Protein AF-A0A2N2AEL7-F1 (afdb_monomer)

Secondary structure (DSSP, 8-state):
-HHHHHHHHHHHHHHHHHTHHHH-SPPHHHHHHHHHHHHHHHHHHHT-----SSPPTTHHHHHHHGGG-TTHHHHHHHHHHHHH-------

Foldseek 3Di:
DLVVVLVLLVVLQVVCVVPCVVNNHDDPLSVVVNVQSVVQVVCVVVVVDAQDQDFRPCVVVCVVCVVVRPCSVVSVVVRVCSNVPPPPPPD

Sequence (91 aa):
MVDNALIEVDELRSSYEYDAEEMGAVPPYLNTMEQMLKALRVSMADGSYEFGKADLPFMDMVNRFRSRIPFADLLAMINKTHKEGLDTESE

Radius of gyration: 14.42 Å; Cα contacts (8 Å, |Δi|>4): 63; chains: 1; bounding box: 29×26×50 Å

Mean predicted aligned error: 4.56 Å

pLDDT: mean 90.73, std 11.87, range [35.59, 97.88]

Structure (mmCIF, N/CA/C/O backbone):
data_AF-A0A2N2AEL7-F1
#
_entry.id   AF-A0A2N2AEL7-F1
#
loop_
_atom_site.group_PDB
_atom_site.id
_atom_site.type_symbol
_atom_site.label_atom_id
_atom_site.label_alt_id
_atom_site.label_comp_id
_atom_site.label_asym_id
_atom_site.label_entity_id
_atom_site.label_seq_id
_atom_site.pdbx_PDB_ins_code
_atom_site.Cartn_x
_atom_site.Cartn_y
_atom_site.Cartn_z
_atom_site.occupancy
_atom_site.B_iso_or_equiv
_atom_site.auth_seq_id
_atom_site.auth_comp_id
_atom_site.auth_asym_id
_atom_site.auth_atom_id
_atom_site.pdbx_PDB_model_num
ATOM 1 N N . MET A 1 1 ? 4.278 3.676 8.759 1.00 86.75 1 MET A N 1
ATOM 2 C CA . MET A 1 1 ? 4.074 2.371 8.083 1.00 86.75 1 MET A CA 1
ATOM 3 C C . MET A 1 1 ? 3.535 2.554 6.674 1.00 86.75 1 MET A C 1
ATOM 5 O O . MET A 1 1 ? 4.234 2.178 5.748 1.00 86.75 1 MET A O 1
ATOM 9 N N . VAL A 1 2 ? 2.357 3.169 6.489 1.00 94.25 2 VAL A N 1
ATOM 10 C CA . VAL A 1 2 ? 1.811 3.422 5.137 1.00 94.25 2 VAL A CA 1
ATOM 11 C C . VAL A 1 2 ? 2.707 4.354 4.311 1.00 94.25 2 VAL A C 1
ATOM 13 O O . VAL A 1 2 ? 2.936 4.072 3.143 1.00 94.25 2 VAL A O 1
ATOM 16 N N . ASP A 1 3 ? 3.292 5.392 4.922 1.00 96.44 3 ASP A N 1
ATOM 17 C CA . ASP A 1 3 ? 4.262 6.268 4.241 1.00 96.44 3 ASP A CA 1
ATOM 18 C C . ASP A 1 3 ? 5.493 5.497 3.729 1.00 96.44 3 ASP A C 1
ATOM 20 O O . ASP A 1 3 ? 5.897 5.678 2.587 1.00 96.44 3 ASP A O 1
ATOM 24 N N . ASN A 1 4 ? 6.031 4.562 4.522 1.00 96.62 4 ASN A N 1
ATOM 25 C CA . ASN A 1 4 ? 7.140 3.706 4.086 1.00 96.62 4 ASN A CA 1
ATOM 26 C C . ASN A 1 4 ? 6.734 2.849 2.881 1.00 96.62 4 ASN A C 1
ATOM 28 O O . ASN A 1 4 ? 7.493 2.746 1.933 1.00 96.62 4 ASN A O 1
ATOM 32 N N . ALA A 1 5 ? 5.523 2.281 2.875 1.00 97.25 5 ALA A N 1
ATOM 33 C CA . ALA A 1 5 ? 5.054 1.498 1.732 1.00 97.25 5 ALA A CA 1
ATOM 34 C C . ALA A 1 5 ? 4.911 2.346 0.456 1.00 97.25 5 ALA A C 1
ATOM 36 O O . ALA A 1 5 ? 5.115 1.827 -0.636 1.00 97.25 5 ALA A O 1
ATOM 37 N N . LEU A 1 6 ? 4.583 3.637 0.574 1.00 97.75 6 LEU A N 1
ATOM 38 C CA . LEU A 1 6 ? 4.570 4.553 -0.570 1.00 97.75 6 LEU A CA 1
ATOM 39 C C . LEU A 1 6 ? 5.980 4.819 -1.110 1.00 97.75 6 LEU A C 1
ATOM 41 O O . LEU A 1 6 ? 6.149 4.834 -2.325 1.00 97.75 6 LEU A O 1
ATOM 45 N N . ILE A 1 7 ? 6.969 4.980 -0.227 1.00 97.62 7 ILE A N 1
ATOM 46 C CA . ILE A 1 7 ? 8.382 5.132 -0.609 1.00 97.62 7 ILE A CA 1
ATOM 47 C C . ILE A 1 7 ? 8.865 3.879 -1.345 1.00 97.62 7 ILE A C 1
ATOM 49 O O . ILE A 1 7 ? 9.373 3.976 -2.452 1.00 97.62 7 ILE A O 1
ATOM 53 N N . GLU A 1 8 ? 8.615 2.696 -0.792 1.00 97.88 8 GLU A N 1
ATOM 54 C CA . GLU A 1 8 ? 9.037 1.419 -1.383 1.00 97.88 8 GLU A CA 1
ATOM 55 C C . GLU A 1 8 ? 8.418 1.169 -2.774 1.00 97.88 8 GLU A C 1
ATOM 57 O O . GLU A 1 8 ? 9.058 0.618 -3.672 1.00 97.88 8 GLU A O 1
ATOM 62 N N . VAL A 1 9 ? 7.167 1.596 -2.992 1.00 96.75 9 VAL A N 1
ATOM 63 C CA . VAL A 1 9 ? 6.526 1.536 -4.318 1.00 96.75 9 VAL A CA 1
ATOM 64 C C . VAL A 1 9 ? 7.210 2.475 -5.315 1.00 96.75 9 VAL A C 1
ATOM 66 O O . VAL A 1 9 ? 7.374 2.100 -6.480 1.00 96.75 9 VAL A O 1
ATOM 69 N N . ASP A 1 10 ? 7.591 3.674 -4.877 1.00 96.50 10 ASP A N 1
ATOM 70 C CA . ASP A 1 10 ? 8.296 4.663 -5.697 1.00 96.50 10 ASP A CA 1
ATOM 71 C C . ASP A 1 10 ? 9.723 4.206 -6.040 1.00 96.50 10 ASP A C 1
ATOM 73 O O . ASP A 1 10 ? 10.138 4.266 -7.198 1.00 96.50 10 ASP A O 1
ATOM 77 N N . GLU A 1 11 ? 10.441 3.635 -5.072 1.00 96.00 11 GLU A N 1
ATOM 78 C CA . GLU A 1 11 ? 11.779 3.066 -5.265 1.00 96.00 11 GLU A CA 1
ATOM 79 C C . GLU A 1 11 ? 11.756 1.861 -6.211 1.00 96.00 11 GLU A C 1
ATOM 81 O O . GLU A 1 11 ? 12.580 1.761 -7.128 1.00 96.00 11 GLU A O 1
ATOM 86 N N . LEU A 1 12 ? 10.776 0.964 -6.058 1.00 94.94 12 LEU A N 1
ATOM 87 C CA . LEU A 1 12 ? 10.613 -0.159 -6.976 1.00 94.94 12 LEU A CA 1
ATOM 88 C C . LEU A 1 12 ? 10.290 0.322 -8.393 1.00 94.94 12 LEU A C 1
ATOM 90 O O . LEU A 1 12 ? 10.852 -0.202 -9.352 1.00 94.94 12 LEU A O 1
ATOM 94 N N . ARG A 1 13 ? 9.417 1.323 -8.548 1.00 95.00 13 ARG A N 1
ATOM 95 C CA . ARG A 1 13 ? 9.133 1.919 -9.862 1.00 95.00 13 ARG A CA 1
ATOM 96 C C . ARG A 1 13 ? 10.387 2.525 -10.479 1.00 95.00 13 ARG A C 1
ATOM 98 O O . ARG A 1 13 ? 10.696 2.209 -11.623 1.00 95.00 13 ARG A O 1
ATOM 105 N N . SE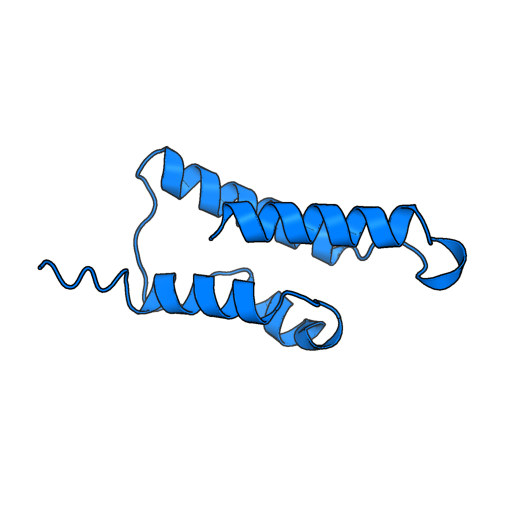R A 1 14 ? 11.112 3.325 -9.706 1.00 94.25 14 SER A N 1
ATOM 106 C CA . SER A 1 14 ? 12.364 3.948 -10.132 1.00 94.25 14 SER A CA 1
ATOM 107 C C . SER A 1 14 ? 13.392 2.902 -10.567 1.00 94.25 14 SER A C 1
ATOM 109 O O . SER A 1 14 ? 14.111 3.122 -11.535 1.00 94.25 14 SER A O 1
ATOM 111 N N . SER A 1 15 ? 13.417 1.733 -9.916 1.00 92.94 15 SER A N 1
ATOM 112 C CA . SER A 1 15 ? 14.282 0.611 -10.308 1.00 92.94 15 SER A CA 1
ATOM 113 C C . SER A 1 15 ? 13.933 0.068 -11.700 1.00 92.94 15 SER A C 1
ATOM 115 O O . SER A 1 15 ? 14.825 -0.082 -12.529 1.00 92.94 15 SER A O 1
ATOM 117 N N . TYR A 1 16 ? 12.645 -0.147 -11.999 1.00 92.75 16 TYR A N 1
ATOM 118 C CA . TYR A 1 16 ? 12.197 -0.546 -13.345 1.00 92.75 16 TYR A CA 1
ATOM 119 C C . TYR A 1 16 ? 12.470 0.529 -14.406 1.00 92.75 16 TYR A C 1
ATOM 121 O O . TYR A 1 16 ? 12.733 0.200 -15.557 1.00 92.75 16 TYR A O 1
ATOM 129 N N . GLU A 1 17 ? 12.364 1.810 -14.052 1.00 90.31 17 GLU A N 1
ATOM 130 C CA . GLU A 1 17 ? 12.605 2.916 -14.987 1.00 90.31 17 GLU A CA 1
ATOM 131 C C . GLU A 1 17 ? 14.096 3.114 -15.279 1.00 90.31 17 GLU A C 1
ATOM 133 O O . GLU A 1 17 ? 14.466 3.412 -16.415 1.00 90.31 17 GLU A O 1
ATOM 138 N N . TYR A 1 18 ? 14.947 2.934 -14.268 1.00 90.62 18 TYR A N 1
ATOM 139 C CA . TYR A 1 18 ? 16.394 3.053 -14.399 1.00 90.62 18 TYR A CA 1
ATOM 140 C C . TYR A 1 18 ? 17.002 1.861 -15.142 1.00 90.62 18 TYR A C 1
ATOM 142 O O . TYR A 1 18 ? 17.879 2.050 -15.983 1.00 90.62 18 TYR A O 1
ATOM 150 N N . ASP A 1 19 ? 16.506 0.654 -14.867 1.00 87.44 19 ASP A N 1
ATOM 151 C CA . ASP A 1 19 ? 16.983 -0.592 -15.464 1.00 87.44 19 ASP A CA 1
ATOM 152 C C . ASP A 1 19 ? 15.916 -1.244 -16.358 1.00 87.44 19 ASP A C 1
ATOM 154 O O . ASP A 1 19 ? 15.565 -2.421 -16.247 1.00 87.44 19 ASP A O 1
ATOM 158 N N . ALA A 1 20 ? 15.352 -0.439 -17.261 1.00 78.88 20 ALA A N 1
ATOM 159 C CA . ALA A 1 20 ? 14.300 -0.890 -18.169 1.00 78.88 20 ALA A CA 1
ATOM 160 C C . ALA A 1 20 ? 14.790 -1.953 -19.172 1.00 78.88 20 ALA A C 1
ATOM 162 O O . ALA A 1 20 ? 13.977 -2.716 -19.700 1.00 78.88 20 ALA A O 1
ATOM 163 N N . GLU A 1 21 ? 16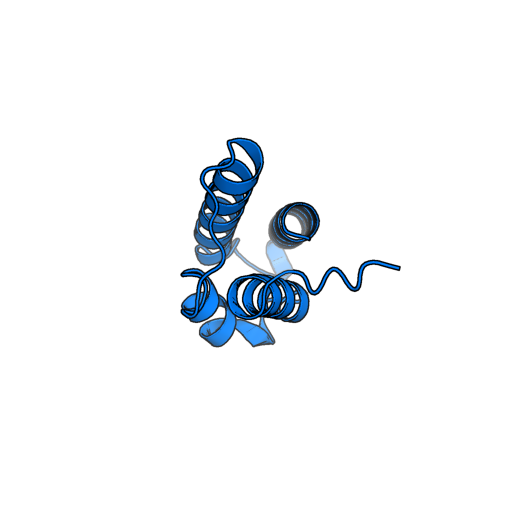.099 -2.009 -19.443 1.00 78.12 21 GLU A N 1
ATOM 164 C CA . GLU A 1 21 ? 16.707 -3.004 -20.333 1.00 78.12 21 GLU A CA 1
ATOM 165 C C . GLU A 1 21 ? 16.738 -4.405 -19.696 1.00 78.12 21 GLU A C 1
ATOM 167 O O . GLU A 1 21 ? 16.448 -5.381 -20.393 1.00 78.12 21 GLU A O 1
ATOM 172 N N . GLU A 1 22 ? 17.021 -4.521 -18.391 1.00 78.62 22 GLU A N 1
ATOM 173 C CA . GLU A 1 22 ? 17.060 -5.805 -17.673 1.00 78.62 22 GLU A CA 1
ATOM 174 C C . GLU A 1 22 ? 15.703 -6.177 -17.052 1.00 78.62 22 GLU A C 1
ATOM 176 O O . GLU A 1 22 ? 15.256 -7.325 -17.148 1.00 78.62 22 GLU A O 1
ATOM 181 N N . MET A 1 23 ? 15.007 -5.213 -16.444 1.00 83.44 23 MET A N 1
ATOM 182 C CA . MET A 1 23 ? 13.761 -5.459 -15.705 1.00 83.44 23 MET A CA 1
ATOM 183 C C . MET A 1 23 ? 12.499 -5.359 -16.573 1.00 83.44 23 MET A C 1
ATOM 185 O O . MET A 1 23 ? 11.437 -5.871 -16.197 1.00 83.44 23 MET A O 1
ATOM 189 N N . GLY A 1 24 ? 12.596 -4.724 -17.743 1.00 86.12 24 GLY A N 1
ATOM 190 C CA . GLY A 1 24 ? 11.467 -4.469 -18.632 1.00 86.12 24 GLY A CA 1
ATOM 191 C C . GLY A 1 24 ? 10.559 -3.330 -18.156 1.00 86.12 24 GLY A C 1
ATOM 192 O O . GLY A 1 24 ? 10.927 -2.486 -17.346 1.00 86.12 24 GLY A O 1
ATOM 193 N N . ALA A 1 25 ? 9.338 -3.284 -18.694 1.00 89.50 25 ALA A N 1
ATOM 194 C CA . ALA A 1 25 ? 8.391 -2.212 -18.397 1.00 89.50 25 ALA A CA 1
ATOM 195 C C . ALA A 1 25 ? 7.856 -2.271 -16.955 1.00 89.50 25 ALA A C 1
ATOM 197 O O . ALA A 1 25 ? 7.554 -3.351 -16.440 1.00 89.50 25 ALA A O 1
ATOM 198 N N . VAL A 1 26 ? 7.627 -1.090 -16.365 1.00 91.62 26 VAL A N 1
ATOM 199 C CA . VAL A 1 26 ? 6.993 -0.929 -15.048 1.00 91.62 26 VAL A CA 1
ATOM 200 C C . VAL A 1 26 ? 5.682 -1.727 -14.994 1.00 91.62 26 VAL A C 1
ATOM 202 O O . VAL A 1 26 ? 4.767 -1.477 -15.791 1.00 91.62 26 VAL A O 1
ATOM 205 N N . PRO A 1 27 ? 5.538 -2.673 -14.050 1.00 92.19 27 PRO A N 1
ATOM 206 C CA . PRO A 1 27 ? 4.322 -3.459 -13.948 1.00 92.19 27 PRO A CA 1
ATOM 207 C C . PRO A 1 27 ? 3.086 -2.592 -13.641 1.00 92.19 27 PRO A C 1
ATOM 209 O O . PRO A 1 27 ? 3.106 -1.825 -12.675 1.00 92.19 27 PRO A O 1
ATOM 212 N N . PRO A 1 28 ? 1.955 -2.763 -14.359 1.00 91.81 28 PRO A N 1
ATOM 213 C CA . PRO A 1 28 ? 0.749 -1.951 -14.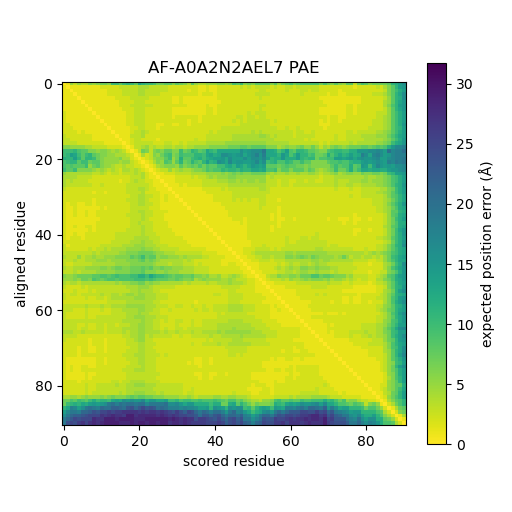150 1.00 91.81 28 PRO A CA 1
ATOM 214 C C . PRO A 1 28 ? 0.188 -2.015 -12.725 1.00 91.81 28 PRO A C 1
ATOM 216 O O . PRO A 1 28 ? -0.441 -1.069 -12.251 1.00 91.81 28 PRO A O 1
ATOM 219 N N . TYR A 1 29 ? 0.434 -3.128 -12.027 1.00 91.62 29 TYR A N 1
ATOM 220 C CA . TYR A 1 29 ? -0.023 -3.331 -10.657 1.00 91.62 29 TYR A CA 1
ATOM 221 C C . TYR A 1 29 ? 0.615 -2.338 -9.672 1.00 91.62 29 TYR A C 1
ATOM 223 O O . TYR A 1 29 ? -0.010 -2.023 -8.663 1.00 91.62 29 TYR A O 1
ATOM 231 N N . LEU A 1 30 ? 1.810 -1.799 -9.961 1.00 94.06 30 LEU A N 1
ATOM 232 C CA . LEU A 1 30 ? 2.462 -0.809 -9.095 1.00 94.06 30 LEU A CA 1
ATOM 233 C C . LEU A 1 30 ? 1.678 0.500 -9.036 1.00 94.06 30 LEU A C 1
ATOM 235 O O . LEU A 1 30 ? 1.550 1.080 -7.963 1.00 94.06 30 LEU A O 1
ATOM 239 N N . ASN A 1 31 ? 1.097 0.936 -10.156 1.00 94.56 31 ASN A N 1
ATOM 240 C CA . ASN A 1 31 ? 0.263 2.134 -10.177 1.00 94.56 31 ASN A CA 1
ATOM 241 C C . ASN A 1 31 ? -1.019 1.940 -9.355 1.00 94.56 31 ASN A C 1
ATOM 243 O O . ASN A 1 31 ? -1.392 2.796 -8.557 1.00 94.56 31 ASN A O 1
ATOM 247 N N . THR A 1 32 ? -1.678 0.789 -9.504 1.00 94.44 32 THR A N 1
ATOM 248 C CA . THR A 1 32 ? -2.870 0.475 -8.707 1.00 94.44 32 THR A CA 1
ATOM 249 C C . THR A 1 32 ? -2.535 0.365 -7.218 1.00 94.44 32 THR A C 1
ATOM 251 O O . THR A 1 32 ? -3.247 0.933 -6.394 1.00 94.44 32 THR A O 1
ATOM 254 N N . MET A 1 33 ? -1.432 -0.298 -6.864 1.00 95.44 33 MET A N 1
ATOM 255 C CA . MET A 1 33 ? -0.965 -0.404 -5.480 1.00 95.44 33 MET A CA 1
ATOM 256 C C . MET A 1 33 ? -0.702 0.972 -4.860 1.00 95.44 33 MET A C 1
ATOM 258 O O . MET A 1 33 ? -1.175 1.249 -3.758 1.00 95.44 33 MET A O 1
ATOM 262 N N . GLU A 1 34 ? -0.010 1.852 -5.584 1.00 96.19 34 GLU A N 1
ATOM 263 C CA . GLU A 1 34 ? 0.268 3.220 -5.148 1.00 96.19 34 GLU 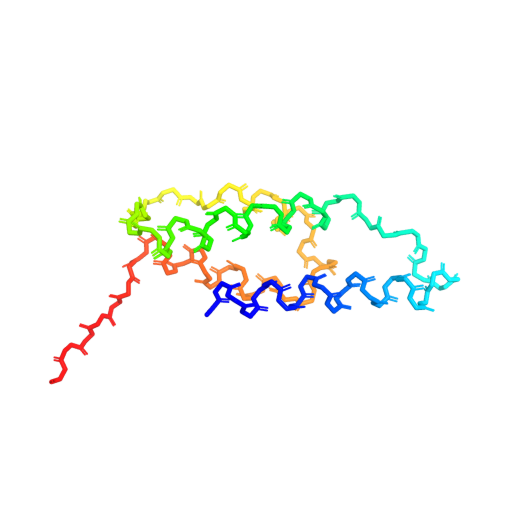A CA 1
ATOM 264 C C . GLU A 1 34 ? -1.023 3.999 -4.861 1.00 96.19 34 GLU A C 1
ATOM 266 O O . GLU A 1 34 ? -1.151 4.630 -3.812 1.00 96.19 34 GLU A O 1
ATOM 271 N N . GLN A 1 35 ? -2.008 3.932 -5.762 1.00 96.88 35 GLN A N 1
ATOM 272 C CA . GLN A 1 35 ? -3.292 4.616 -5.586 1.00 96.88 35 GLN A CA 1
ATOM 273 C C . GLN A 1 35 ? -4.044 4.121 -4.346 1.00 96.88 35 GLN A C 1
ATOM 275 O O . GLN A 1 35 ? -4.598 4.928 -3.599 1.00 96.88 35 GLN A O 1
ATOM 280 N N . MET A 1 36 ? -4.032 2.811 -4.092 1.00 96.31 36 MET A N 1
ATOM 281 C CA . MET A 1 36 ? -4.686 2.216 -2.922 1.00 96.31 36 MET A CA 1
ATOM 282 C C . MET A 1 36 ? -3.992 2.620 -1.616 1.00 96.31 36 MET A C 1
ATOM 284 O O . MET A 1 36 ? -4.667 2.956 -0.643 1.00 96.31 36 MET A O 1
ATOM 288 N N . LEU A 1 37 ? -2.656 2.650 -1.599 1.00 97.00 37 LEU A N 1
ATOM 289 C CA . LEU A 1 37 ? -1.879 3.119 -0.448 1.00 97.00 37 LEU A CA 1
ATOM 290 C C . LEU A 1 37 ? -2.073 4.621 -0.201 1.00 97.00 37 LEU A C 1
ATOM 292 O O . LEU A 1 37 ? -2.221 5.030 0.950 1.00 97.00 37 LEU A O 1
ATOM 296 N N . LYS A 1 38 ? -2.144 5.442 -1.256 1.00 97.38 38 LYS A N 1
ATOM 297 C CA . LYS A 1 38 ? -2.449 6.878 -1.150 1.00 97.38 38 LYS A CA 1
ATOM 298 C C . LYS A 1 38 ? -3.847 7.111 -0.585 1.00 97.38 38 LYS A C 1
ATOM 300 O O . LYS A 1 38 ? -3.997 7.927 0.318 1.00 97.38 38 LYS A O 1
ATOM 305 N N . ALA A 1 39 ? -4.853 6.376 -1.059 1.00 96.62 39 ALA A N 1
ATOM 306 C CA . ALA A 1 39 ? -6.214 6.466 -0.531 1.00 96.62 39 ALA A CA 1
ATOM 307 C C . ALA A 1 39 ? -6.268 6.094 0.958 1.00 96.62 39 ALA A C 1
ATOM 309 O O . ALA A 1 39 ? -6.828 6.838 1.763 1.00 96.62 39 ALA A O 1
ATOM 310 N N . LEU A 1 40 ? -5.605 4.997 1.341 1.00 96.00 40 LEU A N 1
ATOM 311 C CA . LEU A 1 40 ? -5.466 4.605 2.741 1.00 96.00 40 LEU A CA 1
ATOM 312 C C . LEU A 1 40 ? -4.790 5.714 3.560 1.00 96.00 40 LEU A C 1
ATOM 314 O O . LEU A 1 40 ? -5.289 6.106 4.612 1.00 96.00 40 LEU A O 1
ATOM 318 N N . ARG A 1 41 ? -3.692 6.281 3.055 1.00 96.38 41 ARG A N 1
ATOM 319 C CA . ARG A 1 41 ? -2.964 7.354 3.736 1.00 96.38 41 ARG A CA 1
ATOM 320 C C . ARG A 1 41 ? -3.801 8.617 3.932 1.00 96.38 41 ARG A C 1
ATOM 322 O O . ARG A 1 41 ? -3.690 9.244 4.987 1.00 96.38 41 ARG A O 1
ATOM 329 N N . VAL A 1 42 ? -4.611 8.977 2.937 1.00 97.12 42 VAL A N 1
ATOM 330 C CA . VAL A 1 42 ? -5.547 10.108 3.007 1.00 97.12 42 VAL A CA 1
ATOM 331 C C . VAL A 1 42 ? -6.610 9.848 4.067 1.00 97.12 42 VAL A C 1
ATOM 333 O O . VAL A 1 42 ? -6.762 10.693 4.941 1.00 97.12 42 VAL A O 1
ATOM 336 N N . SER A 1 43 ? -7.230 8.661 4.089 1.00 95.62 43 SER A N 1
ATOM 337 C CA . SER A 1 43 ? -8.214 8.321 5.133 1.00 95.62 43 SER A CA 1
ATOM 338 C C . SER A 1 43 ? -7.623 8.366 6.550 1.00 95.62 43 SER A C 1
ATOM 340 O O . SER A 1 43 ? -8.281 8.746 7.515 1.00 95.62 43 SER A O 1
ATOM 342 N N . MET A 1 44 ? -6.342 8.009 6.702 1.00 93.81 44 MET A N 1
ATOM 343 C CA . MET A 1 44 ? -5.643 8.132 7.985 1.00 93.81 44 MET A CA 1
ATOM 344 C C . MET A 1 44 ? -5.370 9.596 8.353 1.00 93.81 44 MET A C 1
ATOM 346 O O . MET A 1 44 ? -5.349 9.934 9.532 1.00 93.81 44 MET A O 1
ATOM 350 N N . ALA A 1 45 ? -5.128 10.462 7.364 1.00 94.88 45 ALA A N 1
ATOM 351 C CA . ALA A 1 45 ? -4.847 11.881 7.575 1.00 94.88 45 ALA A CA 1
ATOM 352 C C . ALA A 1 45 ? -6.109 12.700 7.882 1.00 94.88 45 ALA A C 1
ATOM 354 O O . ALA A 1 45 ? -6.043 13.634 8.677 1.00 94.88 45 ALA A O 1
ATOM 355 N N . ASP A 1 46 ? -7.233 12.370 7.246 1.00 95.31 46 ASP A N 1
ATOM 356 C CA . ASP A 1 46 ? -8.511 13.066 7.429 1.00 95.31 46 ASP A CA 1
ATOM 357 C C . ASP A 1 46 ? -9.353 12.508 8.594 1.00 95.31 46 ASP A C 1
ATOM 359 O O . ASP A 1 46 ? -10.383 13.083 8.941 1.00 95.31 46 ASP A O 1
ATOM 363 N N . GLY A 1 47 ? -8.893 11.421 9.225 1.00 93.69 47 GLY A N 1
ATOM 364 C CA . GLY A 1 47 ? -9.542 10.788 10.372 1.00 93.69 47 GLY A CA 1
ATOM 365 C C . GLY A 1 47 ? -10.736 9.897 10.018 1.00 93.69 47 GLY A C 1
ATOM 366 O O . GLY A 1 47 ? -11.413 9.430 10.930 1.00 93.69 47 GLY A O 1
ATOM 367 N N . SER A 1 48 ? -11.003 9.646 8.733 1.00 93.38 48 SER A N 1
ATOM 368 C CA . SER A 1 48 ? -12.060 8.729 8.276 1.00 93.38 48 SER A CA 1
ATOM 369 C C . SER A 1 48 ? -11.645 7.255 8.284 1.00 93.38 48 SER A C 1
ATOM 371 O O . SER A 1 48 ? -12.484 6.378 8.084 1.00 93.38 48 SER A O 1
ATOM 373 N N . TYR A 1 49 ? -10.358 6.965 8.492 1.00 93.31 49 TYR A N 1
ATOM 374 C CA . TYR A 1 49 ? -9.851 5.600 8.566 1.00 93.31 49 TYR A CA 1
ATOM 375 C C . TYR A 1 49 ? -10.353 4.870 9.814 1.00 93.31 49 TYR A C 1
ATOM 377 O O . TYR A 1 49 ? -10.121 5.302 10.943 1.00 93.31 49 TYR A O 1
ATOM 385 N N . GLU A 1 50 ? -10.936 3.693 9.595 1.00 91.62 50 GLU A N 1
ATOM 386 C CA . GLU A 1 50 ? -11.344 2.772 10.649 1.00 91.62 50 GLU A CA 1
ATOM 387 C C . GLU A 1 50 ? -10.590 1.442 10.525 1.00 91.62 50 GLU A C 1
ATOM 389 O O . GLU A 1 50 ? -10.386 0.902 9.432 1.00 91.62 50 GLU A O 1
ATOM 394 N N . PHE A 1 51 ? -10.185 0.891 11.671 1.00 92.31 51 PHE A N 1
ATOM 395 C CA . PHE A 1 51 ? -9.700 -0.485 11.743 1.00 92.31 51 PHE A CA 1
ATOM 396 C C . PHE A 1 51 ? -10.829 -1.457 11.379 1.00 92.31 51 PHE A C 1
ATOM 398 O O . PHE A 1 51 ? -11.994 -1.239 11.714 1.00 92.31 51 PHE A O 1
ATOM 405 N N . GLY A 1 52 ? -10.483 -2.538 10.687 1.00 91.25 52 GLY A N 1
ATOM 406 C CA . GLY A 1 52 ? -11.440 -3.500 10.147 1.00 91.25 52 GLY A CA 1
ATOM 407 C C . GLY A 1 52 ? -11.124 -4.923 10.582 1.00 91.25 52 GLY A C 1
ATOM 408 O O . GLY A 1 52 ? -10.215 -5.165 11.357 1.00 91.25 52 GLY A O 1
ATOM 409 N N . LYS A 1 53 ? -11.890 -5.900 10.091 1.00 89.19 53 LYS A N 1
ATOM 410 C CA . LYS A 1 53 ? -11.556 -7.336 10.230 1.00 89.19 53 LYS A CA 1
ATOM 411 C C . LYS A 1 53 ? -11.259 -8.008 8.892 1.00 89.19 53 LYS A C 1
ATOM 413 O O . LYS A 1 53 ? -10.724 -9.116 8.863 1.00 89.19 53 LYS A O 1
ATOM 418 N N . ALA A 1 54 ? -11.644 -7.351 7.803 1.00 93.69 54 ALA A N 1
ATOM 419 C CA . ALA A 1 54 ? -11.350 -7.788 6.452 1.00 93.69 54 ALA A CA 1
ATOM 420 C C . ALA A 1 54 ? -9.909 -7.426 6.087 1.00 93.69 54 ALA A C 1
ATOM 422 O O . ALA A 1 54 ? -9.306 -6.549 6.701 1.00 93.69 54 ALA A O 1
ATOM 423 N N . ASP A 1 55 ? -9.364 -8.111 5.088 1.00 96.00 55 ASP A N 1
ATOM 424 C CA . ASP A 1 55 ? -8.094 -7.690 4.517 1.00 96.00 55 ASP A CA 1
ATOM 425 C C . ASP A 1 55 ? -8.277 -6.374 3.746 1.00 96.00 55 ASP A C 1
ATOM 427 O O . ASP A 1 55 ? -9.317 -6.128 3.126 1.00 96.00 55 ASP A O 1
ATOM 431 N N . LEU A 1 56 ? -7.246 -5.531 3.770 1.00 96.19 56 LEU A N 1
ATOM 432 C CA . LEU A 1 56 ? -7.190 -4.330 2.952 1.00 96.19 56 LEU A CA 1
ATOM 433 C C . LEU A 1 56 ? -7.287 -4.720 1.470 1.00 96.19 56 LEU A C 1
ATOM 435 O O . LEU A 1 56 ? -6.656 -5.698 1.061 1.00 96.19 56 LEU A O 1
ATOM 439 N N . PRO A 1 57 ? -7.988 -3.940 0.625 1.00 93.62 57 PRO A N 1
ATOM 440 C CA . PRO A 1 57 ? -8.256 -4.336 -0.758 1.00 93.62 57 PRO A CA 1
ATOM 441 C C . PRO A 1 57 ? -7.003 -4.623 -1.604 1.00 93.62 57 PRO A C 1
ATOM 443 O O . PRO A 1 57 ? -7.070 -5.355 -2.586 1.00 93.62 57 PRO A O 1
ATOM 446 N N . PHE A 1 58 ? -5.839 -4.066 -1.245 1.00 94.19 58 PHE A N 1
ATOM 447 C CA . PHE A 1 58 ? -4.593 -4.328 -1.970 1.00 94.19 58 PHE A CA 1
ATOM 448 C C . PHE A 1 58 ? -4.014 -5.726 -1.693 1.00 94.19 58 PHE A C 1
ATOM 450 O O . PHE A 1 58 ? -3.133 -6.170 -2.430 1.00 94.19 58 PHE A O 1
ATOM 457 N N . MET A 1 59 ? -4.483 -6.444 -0.668 1.00 96.25 59 MET A N 1
ATOM 458 C CA . MET A 1 59 ? -3.922 -7.743 -0.282 1.00 96.25 59 MET A CA 1
ATOM 459 C C . MET A 1 59 ? -4.116 -8.829 -1.338 1.00 96.25 59 MET A C 1
ATOM 461 O O . MET A 1 59 ? -3.232 -9.671 -1.491 1.00 96.25 59 MET A O 1
ATOM 465 N N . ASP A 1 60 ? -5.188 -8.779 -2.131 1.00 93.88 60 ASP A N 1
ATOM 466 C CA . ASP A 1 60 ? -5.381 -9.698 -3.262 1.00 93.88 60 ASP A CA 1
ATOM 467 C C . ASP A 1 60 ? -4.213 -9.614 -4.257 1.00 93.88 60 ASP A C 1
ATOM 469 O O . ASP A 1 60 ? -3.693 -10.623 -4.746 1.00 93.88 60 ASP A O 1
ATOM 473 N N . MET A 1 61 ? -3.746 -8.393 -4.516 1.00 93.69 61 MET A N 1
ATOM 474 C CA . MET A 1 61 ? -2.616 -8.121 -5.396 1.00 93.69 61 MET A CA 1
ATOM 475 C C . MET A 1 61 ? -1.291 -8.543 -4.764 1.00 93.69 61 MET A C 1
ATOM 477 O O . MET A 1 61 ? -0.470 -9.176 -5.429 1.00 93.69 61 MET A O 1
ATOM 481 N N . VAL A 1 62 ? -1.100 -8.242 -3.479 1.00 94.81 62 VAL A N 1
ATOM 482 C CA . VAL A 1 62 ? 0.103 -8.635 -2.731 1.00 94.81 62 VAL A CA 1
ATOM 483 C C . VAL A 1 62 ? 0.253 -10.149 -2.707 1.00 94.81 62 VAL A C 1
ATOM 485 O O . VAL A 1 62 ? 1.333 -10.658 -2.989 1.00 94.81 62 VAL A O 1
ATOM 488 N N . ASN A 1 63 ? -0.825 -10.885 -2.449 1.00 94.69 63 ASN A N 1
ATOM 489 C CA . ASN A 1 63 ? -0.802 -12.345 -2.426 1.00 94.69 63 ASN A CA 1
ATOM 490 C C . ASN A 1 63 ? -0.477 -12.928 -3.807 1.00 94.69 63 ASN A C 1
ATOM 492 O O . ASN A 1 63 ? 0.296 -13.881 -3.908 1.00 94.69 63 ASN A O 1
ATOM 496 N N . ARG A 1 64 ? -1.004 -12.327 -4.881 1.00 95.12 64 ARG A N 1
ATOM 497 C CA . ARG A 1 64 ? -0.739 -12.761 -6.259 1.00 95.12 64 ARG A CA 1
ATOM 498 C C . ARG A 1 64 ? 0.699 -12.499 -6.711 1.00 95.12 64 ARG A C 1
ATOM 500 O O . ARG A 1 64 ? 1.252 -13.307 -7.455 1.00 95.12 64 ARG A O 1
ATOM 507 N N . PHE A 1 65 ? 1.288 -11.379 -6.303 1.00 94.31 65 PHE A N 1
ATOM 508 C CA . PHE A 1 65 ? 2.604 -10.930 -6.771 1.00 94.31 65 PHE A CA 1
ATOM 509 C C . PHE A 1 65 ? 3.671 -10.934 -5.675 1.00 94.31 65 PHE A C 1
ATOM 511 O O . PHE A 1 65 ? 4.700 -10.284 -5.832 1.00 94.31 65 PHE A O 1
ATOM 518 N N . ARG A 1 66 ? 3.463 -11.686 -4.586 1.00 93.44 66 ARG A N 1
ATOM 519 C CA . ARG A 1 66 ? 4.318 -11.656 -3.390 1.00 93.44 66 ARG A CA 1
ATOM 520 C C . ARG A 1 66 ? 5.805 -11.812 -3.704 1.00 93.44 66 ARG A C 1
ATOM 522 O O . ARG A 1 66 ? 6.614 -11.058 -3.190 1.00 93.44 66 ARG A O 1
ATOM 529 N N . SER A 1 67 ? 6.161 -12.749 -4.582 1.00 93.38 67 SER A N 1
ATOM 530 C CA . SER A 1 67 ? 7.556 -13.007 -4.972 1.00 93.38 67 SER A CA 1
ATOM 531 C C . SER A 1 67 ? 8.200 -11.897 -5.810 1.00 93.38 67 SER A C 1
ATOM 533 O O . SER A 1 67 ? 9.408 -11.921 -6.012 1.00 93.38 67 SER A O 1
ATOM 535 N N . ARG A 1 68 ? 7.409 -10.946 -6.319 1.00 91.44 68 ARG A N 1
ATOM 536 C CA . ARG A 1 68 ? 7.852 -9.809 -7.142 1.00 91.44 68 ARG A CA 1
ATOM 537 C C . ARG A 1 68 ? 7.801 -8.476 -6.395 1.00 91.44 68 ARG A C 1
ATOM 539 O O . ARG A 1 68 ? 8.120 -7.446 -6.980 1.00 91.44 68 ARG A O 1
ATOM 546 N N . ILE A 1 69 ? 7.351 -8.479 -5.140 1.00 94.88 69 ILE A N 1
ATOM 547 C CA . ILE A 1 69 ? 7.233 -7.284 -4.306 1.00 94.88 69 ILE A CA 1
ATOM 548 C C . ILE A 1 69 ? 8.233 -7.442 -3.151 1.00 94.88 69 ILE A C 1
ATOM 550 O O . ILE A 1 69 ? 7.948 -8.185 -2.210 1.00 94.88 69 ILE A O 1
ATOM 554 N N . PRO A 1 70 ? 9.396 -6.768 -3.194 1.00 95.25 70 PRO A N 1
ATOM 555 C CA . PRO A 1 70 ? 10.452 -6.941 -2.194 1.00 95.25 70 PRO A CA 1
ATOM 556 C C . PRO A 1 70 ? 10.028 -6.488 -0.787 1.00 95.25 70 PRO A C 1
ATOM 558 O O . PRO A 1 70 ? 10.555 -6.978 0.204 1.00 95.25 70 PRO A O 1
ATOM 561 N N . PHE A 1 71 ? 9.008 -5.633 -0.692 1.00 96.50 71 PHE A N 1
ATOM 562 C CA . PHE A 1 71 ? 8.417 -5.126 0.549 1.00 96.50 71 PHE A CA 1
ATOM 563 C C . PHE A 1 71 ? 7.055 -5.773 0.879 1.00 96.50 71 PHE A C 1
ATOM 565 O O . PHE A 1 71 ? 6.233 -5.193 1.592 1.00 96.50 71 PHE A O 1
ATOM 572 N N . ALA A 1 72 ? 6.768 -6.980 0.376 1.00 96.75 72 ALA A N 1
ATOM 573 C CA . ALA A 1 72 ? 5.480 -7.645 0.615 1.00 96.75 72 ALA A CA 1
ATOM 574 C C . ALA A 1 72 ? 5.171 -7.851 2.111 1.00 96.75 72 ALA A C 1
ATOM 576 O O . ALA A 1 72 ? 4.008 -7.792 2.517 1.00 96.75 72 ALA A O 1
ATOM 577 N N . ASP A 1 73 ? 6.198 -8.056 2.938 1.00 96.12 73 ASP A N 1
ATOM 578 C CA . ASP A 1 73 ? 6.041 -8.217 4.385 1.00 96.12 73 ASP A CA 1
ATOM 579 C C . ASP A 1 73 ? 5.608 -6.913 5.073 1.00 96.12 73 ASP A C 1
ATOM 581 O O . ASP A 1 73 ? 4.800 -6.957 6.002 1.00 96.12 73 ASP A O 1
ATOM 585 N N . LEU A 1 74 ? 6.041 -5.748 4.574 1.00 97.06 74 LEU A N 1
ATOM 586 C CA . LEU A 1 74 ? 5.563 -4.446 5.051 1.00 97.06 74 LEU A CA 1
ATOM 587 C C . LEU A 1 74 ? 4.061 -4.278 4.778 1.00 97.06 74 LEU A C 1
ATOM 589 O O . LEU A 1 74 ? 3.315 -3.847 5.657 1.00 97.06 74 LEU A O 1
ATOM 593 N N . LEU A 1 75 ? 3.597 -4.667 3.588 1.00 97.31 75 LEU A N 1
ATOM 594 C CA . LEU A 1 75 ? 2.174 -4.616 3.231 1.00 97.31 75 LEU A CA 1
ATOM 595 C C . LEU A 1 75 ? 1.344 -5.585 4.081 1.00 97.31 75 LEU A C 1
ATOM 597 O O . LEU A 1 75 ? 0.266 -5.225 4.559 1.00 97.31 75 LEU A O 1
ATOM 601 N N . ALA A 1 76 ? 1.867 -6.788 4.329 1.00 96.31 76 ALA A N 1
ATOM 602 C CA . ALA A 1 76 ? 1.242 -7.753 5.228 1.00 96.31 76 ALA A CA 1
ATOM 603 C C . ALA A 1 76 ? 1.165 -7.224 6.668 1.00 96.31 76 ALA A C 1
ATOM 605 O O . ALA A 1 76 ? 0.156 -7.431 7.340 1.00 96.31 76 ALA A O 1
ATOM 606 N N . MET A 1 77 ? 2.191 -6.505 7.129 1.00 96.00 77 MET A N 1
ATOM 607 C CA . MET A 1 77 ? 2.201 -5.875 8.446 1.00 96.00 77 MET A CA 1
ATOM 608 C C . MET A 1 77 ? 1.164 -4.751 8.545 1.00 96.00 77 MET A C 1
ATOM 610 O O . MET A 1 77 ? 0.407 -4.724 9.508 1.00 96.00 77 MET A O 1
ATOM 614 N N . ILE A 1 78 ? 1.052 -3.885 7.530 1.00 95.94 78 ILE A N 1
ATOM 615 C CA . ILE A 1 78 ? -0.004 -2.857 7.460 1.00 95.94 78 ILE A CA 1
ATOM 616 C C . ILE A 1 78 ? -1.391 -3.508 7.527 1.00 95.94 78 ILE A C 1
ATOM 618 O O . ILE A 1 78 ? -2.251 -3.051 8.278 1.00 95.94 78 ILE A O 1
ATOM 622 N N . ASN A 1 79 ? -1.606 -4.599 6.787 1.00 96.44 79 ASN A N 1
ATOM 623 C CA . ASN A 1 79 ? -2.864 -5.343 6.824 1.00 96.44 79 ASN A CA 1
ATOM 624 C C . ASN A 1 79 ? -3.135 -5.986 8.190 1.00 96.44 79 ASN A C 1
ATOM 626 O O . ASN A 1 79 ? -4.263 -5.963 8.677 1.00 96.44 79 ASN A O 1
ATOM 630 N N . LYS A 1 80 ? -2.103 -6.536 8.831 1.00 95.31 80 LYS A N 1
ATOM 631 C CA . LYS A 1 80 ? -2.209 -7.080 10.185 1.00 95.31 80 LYS A CA 1
ATOM 632 C C . LYS A 1 80 ? -2.627 -5.990 11.173 1.00 95.31 80 LYS A C 1
ATOM 634 O O . LYS A 1 80 ? -3.605 -6.174 11.886 1.00 95.31 80 LYS A O 1
ATOM 639 N N . THR A 1 81 ? -1.967 -4.834 11.144 1.00 93.88 81 THR A N 1
ATOM 640 C CA . THR A 1 81 ? -2.322 -3.670 11.967 1.00 93.88 81 THR A CA 1
ATOM 641 C C . THR A 1 81 ? -3.736 -3.171 11.673 1.00 93.88 81 THR A C 1
ATOM 643 O O . THR A 1 81 ? -4.458 -2.818 12.597 1.00 93.88 81 THR A O 1
ATOM 646 N N . HIS A 1 82 ? -4.180 -3.185 10.413 1.00 94.12 82 HIS A N 1
ATOM 647 C CA . HIS A 1 82 ? -5.569 -2.866 10.071 1.00 94.12 82 HIS A CA 1
ATOM 648 C C . HIS A 1 82 ? -6.577 -3.801 10.753 1.00 94.12 82 HIS A C 1
ATOM 650 O O . HIS A 1 82 ? -7.640 -3.341 11.167 1.00 94.12 82 HIS A O 1
ATOM 656 N N . LYS A 1 83 ? -6.235 -5.087 10.877 1.00 94.06 83 LYS A N 1
ATOM 657 C CA . LYS A 1 83 ? -7.126 -6.134 11.394 1.00 94.06 83 LYS A CA 1
ATOM 658 C C . LYS A 1 83 ? -7.134 -6.275 12.904 1.00 94.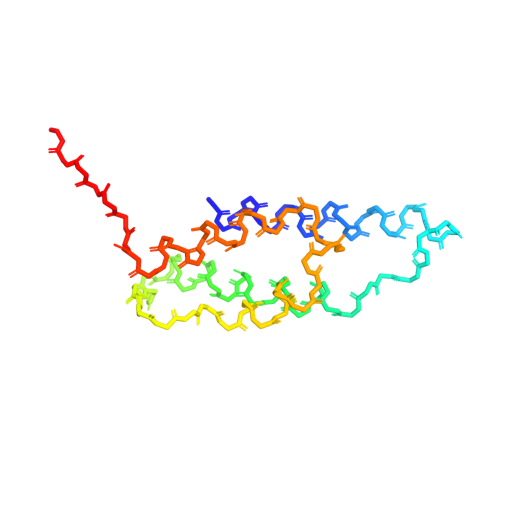06 83 LYS A C 1
ATOM 660 O O . LYS A 1 83 ? -8.158 -6.612 13.494 1.00 94.06 83 LYS A O 1
ATOM 665 N N . GLU A 1 84 ? -5.971 -6.098 13.504 1.00 91.75 84 GLU A N 1
ATOM 666 C CA . GLU A 1 84 ? -5.751 -6.330 14.930 1.00 91.75 84 GLU A CA 1
ATOM 667 C C . GLU A 1 84 ? -5.793 -5.021 15.727 1.00 91.75 84 GLU A C 1
ATOM 669 O O . GLU A 1 84 ? -5.922 -5.052 16.945 1.00 91.75 84 GLU A O 1
ATOM 674 N N . GLY A 1 85 ? -5.772 -3.872 15.044 1.00 83.38 85 GLY A N 1
ATOM 675 C CA . GLY A 1 85 ? -5.601 -2.576 15.682 1.00 83.38 85 GLY A CA 1
ATOM 676 C C . GLY A 1 85 ? -4.130 -2.268 15.952 1.00 83.38 85 GLY A C 1
A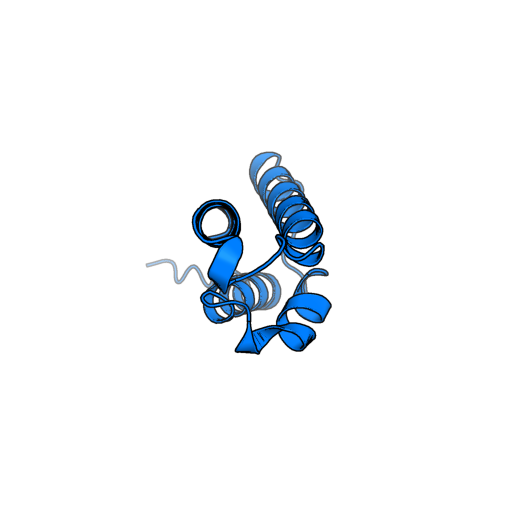TOM 677 O O . GLY A 1 85 ? -3.224 -3.057 15.673 1.00 83.38 85 GLY A O 1
ATOM 678 N N . LEU A 1 86 ? -3.887 -1.075 16.486 1.00 75.12 86 LEU A N 1
ATOM 679 C CA . LEU A 1 86 ? -2.644 -0.785 17.186 1.00 75.12 86 LEU A CA 1
ATOM 680 C C . LEU A 1 86 ? -2.870 -1.241 18.626 1.00 75.12 86 LEU A C 1
ATOM 682 O O . LEU A 1 86 ? -3.651 -0.604 19.330 1.00 75.12 86 LEU A O 1
ATOM 686 N N . ASP A 1 87 ? -2.229 -2.329 19.054 1.00 59.44 87 ASP A N 1
ATOM 687 C CA . ASP A 1 87 ? -2.113 -2.617 20.485 1.00 59.44 87 ASP A CA 1
ATOM 688 C C . ASP A 1 87 ? -1.250 -1.501 21.082 1.00 59.44 87 ASP A C 1
ATOM 690 O O . ASP A 1 87 ? -0.020 -1.547 21.097 1.00 59.44 87 ASP A O 1
ATOM 694 N N . THR A 1 88 ? -1.898 -0.412 21.481 1.00 51.09 88 THR A N 1
ATOM 695 C CA . THR A 1 88 ? -1.301 0.554 22.385 1.00 51.09 88 THR A CA 1
ATOM 696 C C . THR A 1 88 ? -1.382 -0.083 23.761 1.00 51.09 88 THR A C 1
ATOM 698 O O . THR A 1 88 ? -2.307 0.214 24.524 1.00 51.09 88 THR A O 1
ATOM 701 N N . GLU A 1 89 ? -0.450 -0.988 24.073 1.00 43.56 89 GLU A N 1
ATOM 702 C CA . GLU A 1 89 ? -0.099 -1.219 25.471 1.00 43.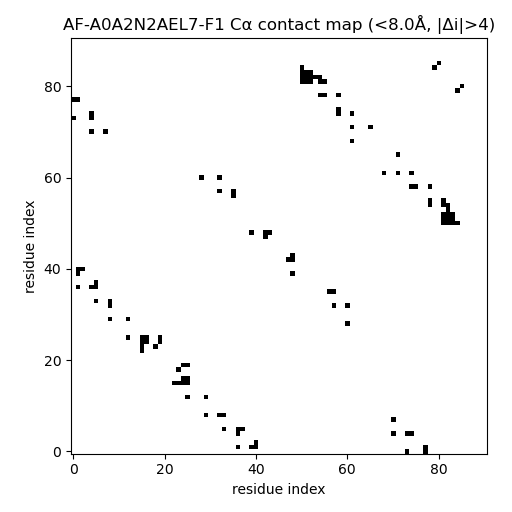56 89 GLU A CA 1
ATOM 703 C C . GLU A 1 89 ? 0.278 0.157 26.026 1.00 43.56 89 GLU A C 1
ATOM 705 O O . GLU A 1 89 ? 1.303 0.749 25.693 1.00 43.56 89 GLU A O 1
ATOM 710 N N . SER A 1 90 ? -0.684 0.736 26.738 1.00 39.38 90 SER A N 1
ATOM 711 C CA . SER A 1 90 ? -0.522 1.969 27.480 1.00 39.38 90 SER A CA 1
ATOM 712 C C . SER A 1 90 ? 0.302 1.585 28.700 1.00 39.38 90 SER A C 1
ATOM 714 O O . SER A 1 90 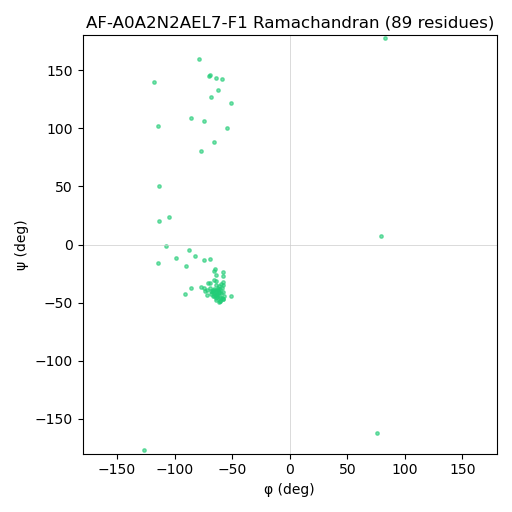? -0.220 0.898 29.577 1.00 39.38 90 SER A O 1
ATOM 716 N N . GLU A 1 91 ? 1.578 1.959 28.720 1.00 35.59 91 GLU A N 1
ATOM 717 C CA . GLU A 1 91 ? 2.342 2.053 29.970 1.00 35.59 91 GLU A CA 1
ATOM 718 C C . GLU A 1 91 ? 2.016 3.363 30.696 1.00 35.59 91 GLU A C 1
ATOM 720 O O . GLU A 1 91 ? 1.949 4.423 30.025 1.00 35.59 91 GLU A O 1
#

Solvent-accessible surface area (backbone atoms only — not comparable to full-atom values): 5435 Å² total; per-residue (Å²): 110,68,68,56,54,52,51,54,53,50,52,54,45,49,49,22,67,74,38,36,88,83,66,32,76,68,62,73,63,56,60,55,48,47,53,53,52,49,52,52,48,46,28,59,73,73,66,73,57,73,74,45,81,63,77,52,85,61,49,66,56,44,70,76,43,39,96,77,37,96,58,41,65,58,56,51,48,53,37,46,39,36,41,72,41,80,84,72,80,79,128

Nearest PDB structures (foldseek):
  6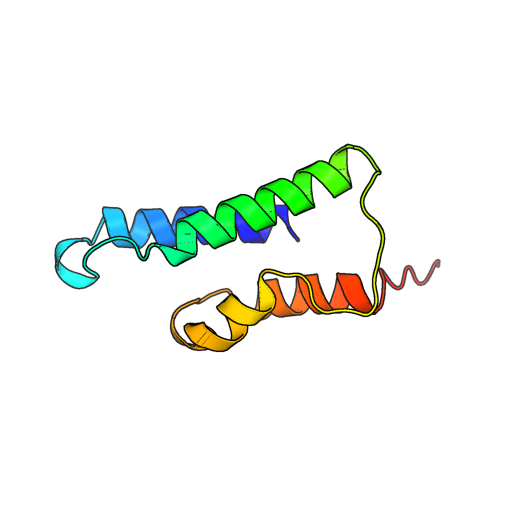wq2-assembly1_B  TM=3.052E-01  e=8.178E+00  Sulfolobus islandicus filamentous virus